Protein AF-A0AAD5LRM7-F1 (afdb_monomer)

Secondary structure (DSSP, 8-state):
-PPPPHHHHHHHHHHHHHHHHHHHHHT-S-TTSTT----TTSTTSTTPPPPPHHHHHHHHHHHHHH--PPPSS-GGGGS--------TT-S-HHHHTT--HHHHHHHHHHHHHHHHH------------------------------HHHHHHHHHHHHH--------------

InterPro domains:
  IPR032353 Ubiquitin-protein ligase E3A, N-terminal zi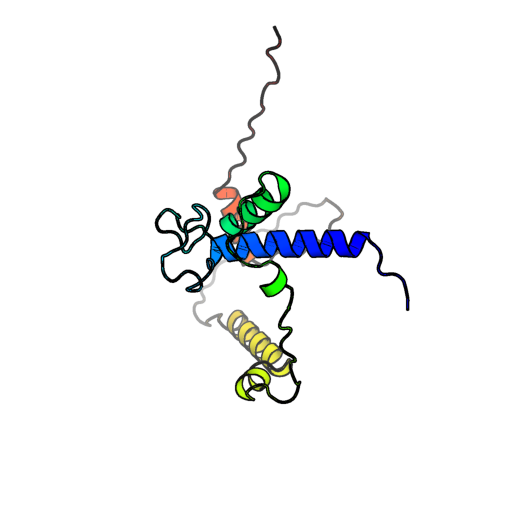nc-binding domain [PF16558] (17-72)
  IPR042556 Ubiquitin-protein ligase E3A, N-terminal zinc-binding domain superfamily [G3DSA:6.10.130.10] (12-75)

Structure (mmCIF, N/CA/C/O backbone):
data_AF-A0AAD5LRM7-F1
#
_entry.id   AF-A0AAD5LRM7-F1
#
loop_
_atom_site.group_PDB
_atom_site.id
_atom_site.type_symbol
_atom_site.label_atom_id
_atom_site.label_alt_id
_atom_site.label_comp_id
_atom_site.label_asym_id
_atom_site.label_entity_id
_atom_site.label_seq_id
_atom_site.pdbx_PDB_ins_code
_atom_site.Cartn_x
_atom_site.Cartn_y
_atom_site.Cartn_z
_atom_site.occupancy
_atom_site.B_iso_or_equiv
_atom_site.auth_seq_id
_atom_site.auth_comp_id
_atom_site.auth_asym_id
_atom_site.auth_atom_id
_atom_site.pdbx_PDB_model_num
ATOM 1 N N . MET A 1 1 ? 6.071 -37.102 8.769 1.00 49.22 1 MET A N 1
ATOM 2 C CA . MET A 1 1 ? 5.855 -35.877 7.971 1.00 49.22 1 MET A CA 1
ATOM 3 C C . MET A 1 1 ? 4.365 -35.584 7.998 1.00 49.22 1 MET A C 1
ATOM 5 O O . MET A 1 1 ? 3.611 -36.348 7.414 1.00 49.22 1 MET A O 1
ATOM 9 N N . ALA A 1 2 ? 3.931 -34.598 8.784 1.00 51.47 2 ALA A N 1
ATOM 10 C CA . ALA A 1 2 ? 2.521 -34.213 8.831 1.00 51.47 2 ALA A CA 1
ATOM 11 C C . ALA A 1 2 ? 2.164 -33.433 7.550 1.00 51.47 2 ALA A C 1
ATOM 13 O O . ALA A 1 2 ? 2.995 -32.641 7.098 1.00 51.47 2 ALA A O 1
ATOM 14 N N . PRO A 1 3 ? 0.985 -33.652 6.945 1.00 55.00 3 PRO A N 1
ATOM 15 C CA . PRO A 1 3 ? 0.548 -32.859 5.802 1.00 55.00 3 PRO A CA 1
ATOM 16 C C . PRO A 1 3 ? 0.342 -31.407 6.253 1.00 55.00 3 PRO A C 1
ATOM 18 O O . PRO A 1 3 ? -0.385 -31.161 7.217 1.00 55.00 3 PRO A O 1
ATOM 21 N N . ARG A 1 4 ? 1.004 -30.454 5.581 1.00 57.19 4 ARG A N 1
ATOM 22 C CA . ARG A 1 4 ? 0.711 -29.022 5.741 1.00 57.19 4 ARG A CA 1
ATOM 23 C C . ARG A 1 4 ? -0.760 -28.795 5.403 1.00 57.19 4 ARG A C 1
ATOM 25 O O . ARG A 1 4 ? -1.258 -29.356 4.426 1.00 57.19 4 ARG A O 1
ATOM 32 N N . GLN A 1 5 ? -1.467 -28.062 6.257 1.00 62.94 5 GLN A N 1
ATOM 33 C CA . GLN A 1 5 ? -2.881 -27.797 6.040 1.00 62.94 5 GLN A CA 1
ATOM 34 C C . GLN A 1 5 ? -3.008 -26.798 4.879 1.00 62.94 5 GLN A C 1
ATOM 36 O O . GLN A 1 5 ? -2.376 -25.748 4.928 1.00 62.94 5 GLN A O 1
ATOM 41 N N . PRO A 1 6 ? -3.837 -27.071 3.858 1.00 62.53 6 PRO A N 1
ATOM 42 C CA . PRO A 1 6 ? -3.975 -26.195 2.690 1.00 62.53 6 PRO A CA 1
ATOM 43 C C . PRO A 1 6 ? -4.465 -24.774 3.029 1.00 62.53 6 PRO A C 1
ATOM 45 O O . PRO A 1 6 ? -4.236 -23.849 2.261 1.00 62.53 6 PRO A O 1
ATOM 48 N N . GLN A 1 7 ? -5.089 -24.571 4.196 1.00 63.53 7 GLN A N 1
ATOM 49 C CA . GLN A 1 7 ? -5.484 -23.239 4.676 1.00 63.53 7 GLN A CA 1
ATOM 50 C C . GLN A 1 7 ? -4.289 -22.348 5.051 1.00 63.53 7 GLN A C 1
ATOM 52 O O . GLN A 1 7 ? -4.387 -21.125 4.945 1.00 63.53 7 GLN A O 1
ATOM 57 N N . ASP A 1 8 ? -3.165 -22.941 5.459 1.00 75.38 8 ASP A N 1
ATOM 58 C CA . ASP A 1 8 ? -1.963 -22.185 5.809 1.00 75.38 8 ASP A CA 1
ATOM 59 C C . ASP A 1 8 ? -1.291 -21.625 4.548 1.00 75.38 8 ASP A C 1
ATOM 61 O O . ASP A 1 8 ? -0.810 -20.493 4.548 1.00 75.38 8 ASP A O 1
ATOM 65 N N . ASP A 1 9 ? -1.317 -22.384 3.450 1.00 80.62 9 ASP A N 1
ATOM 66 C CA . ASP A 1 9 ? -0.703 -21.984 2.182 1.00 80.62 9 ASP A CA 1
ATOM 67 C C . ASP A 1 9 ? -1.446 -20.797 1.540 1.00 80.62 9 ASP A C 1
ATOM 69 O O . ASP A 1 9 ? -0.809 -19.854 1.061 1.00 80.62 9 ASP A O 1
ATOM 73 N N . ASP A 1 10 ? -2.783 -20.782 1.608 1.00 84.81 10 ASP A N 1
ATOM 74 C CA . ASP A 1 10 ? -3.607 -19.665 1.122 1.00 84.81 10 ASP A CA 1
ATOM 75 C C . ASP A 1 10 ? -3.360 -18.380 1.925 1.00 84.81 10 ASP A C 1
ATOM 77 O O . ASP A 1 10 ? -3.244 -17.289 1.355 1.00 84.81 10 ASP A O 1
ATOM 81 N N . TYR A 1 11 ? -3.239 -18.494 3.252 1.00 87.31 11 TYR A N 1
ATOM 82 C CA . TYR A 1 11 ? -2.921 -17.356 4.112 1.00 87.31 11 TYR A CA 1
ATOM 83 C C . TYR A 1 11 ? -1.511 -16.818 3.841 1.00 87.31 11 TYR A C 1
ATOM 85 O O . TYR A 1 11 ? -1.333 -15.606 3.713 1.00 87.31 11 TYR A O 1
ATOM 93 N N . VAL A 1 12 ? -0.514 -17.699 3.706 1.00 87.81 12 VAL A N 1
ATOM 94 C CA . VAL A 1 12 ? 0.872 -17.319 3.384 1.00 87.81 12 VAL A CA 1
ATOM 95 C C . VAL A 1 12 ? 0.942 -16.629 2.024 1.00 87.81 12 VAL A C 1
ATOM 97 O O . VAL A 1 12 ? 1.599 -15.595 1.891 1.00 87.81 12 VAL A O 1
ATOM 100 N N . TYR A 1 13 ? 0.220 -17.144 1.028 1.00 88.50 13 TYR A N 1
ATOM 101 C CA . TYR A 1 13 ? 0.120 -16.507 -0.279 1.00 88.50 13 TYR A CA 1
ATOM 102 C C . TYR A 1 13 ? -0.533 -15.122 -0.189 1.00 88.50 13 TYR A C 1
ATOM 104 O O . TYR A 1 13 ? 0.020 -14.148 -0.704 1.00 88.50 13 TYR A O 1
ATOM 112 N N . ALA A 1 14 ? -1.672 -15.005 0.500 1.00 90.06 14 ALA A N 1
ATOM 113 C CA . ALA A 1 14 ? -2.376 -13.736 0.670 1.00 90.06 14 ALA A CA 1
ATOM 114 C C . ALA A 1 14 ? -1.518 -12.699 1.415 1.00 90.06 14 ALA A C 1
ATOM 116 O O . ALA A 1 14 ? -1.431 -11.544 0.992 1.00 90.06 14 ALA A O 1
ATOM 117 N N . ALA A 1 15 ? -0.833 -13.113 2.481 1.00 90.44 15 ALA A N 1
ATOM 118 C CA . ALA A 1 15 ? 0.093 -12.269 3.225 1.00 90.44 15 ALA A CA 1
ATOM 119 C C . ALA A 1 15 ? 1.269 -11.816 2.347 1.00 90.44 15 ALA A C 1
ATOM 121 O O . ALA A 1 15 ? 1.582 -10.623 2.306 1.00 90.44 15 ALA A O 1
ATOM 122 N N . GLY A 1 16 ? 1.869 -12.736 1.584 1.00 91.00 16 GLY A N 1
ATOM 123 C CA . GLY A 1 16 ? 2.934 -12.430 0.630 1.00 91.00 16 GLY A CA 1
ATOM 124 C C . GLY A 1 16 ? 2.484 -11.447 -0.452 1.00 91.00 16 GLY A C 1
ATOM 125 O O . GLY A 1 16 ? 3.216 -10.518 -0.793 1.00 91.00 16 GLY A O 1
ATOM 126 N N . LEU A 1 17 ? 1.250 -11.585 -0.940 1.00 91.88 17 LEU A N 1
ATOM 127 C CA . LEU A 1 17 ? 0.665 -10.700 -1.942 1.00 91.88 17 LEU A CA 1
ATOM 128 C C . LEU A 1 17 ? 0.439 -9.278 -1.404 1.00 91.88 17 LEU A C 1
ATOM 130 O O . LEU A 1 17 ? 0.833 -8.304 -2.048 1.00 91.88 17 LEU A O 1
ATOM 134 N N . VAL A 1 18 ? -0.144 -9.142 -0.208 1.00 93.75 18 VAL A N 1
ATOM 135 C CA . VAL A 1 18 ? -0.332 -7.836 0.454 1.00 93.75 18 VAL A CA 1
ATOM 136 C C . VAL A 1 18 ? 1.017 -7.176 0.728 1.00 93.75 18 VAL A C 1
ATOM 138 O O . VAL A 1 18 ? 1.193 -5.987 0.454 1.00 93.75 18 VAL A O 1
ATOM 141 N N . HIS A 1 19 ? 1.988 -7.944 1.222 1.00 92.56 19 HIS A N 1
ATOM 142 C CA . HIS A 1 19 ? 3.335 -7.448 1.477 1.00 92.56 19 HIS A CA 1
ATOM 143 C C . HIS A 1 19 ? 4.014 -6.970 0.185 1.00 92.56 19 HIS A C 1
ATOM 145 O O . HIS A 1 19 ? 4.647 -5.913 0.167 1.00 92.56 19 HIS A O 1
ATOM 151 N N . ALA A 1 20 ? 3.816 -7.685 -0.924 1.00 92.12 20 ALA A N 1
ATOM 152 C CA . ALA A 1 20 ? 4.327 -7.284 -2.226 1.00 92.12 20 ALA A CA 1
ATOM 153 C C . ALA A 1 20 ? 3.751 -5.945 -2.685 1.00 92.12 20 ALA A C 1
ATOM 155 O O . ALA A 1 20 ? 4.497 -5.014 -2.999 1.00 92.12 20 ALA A O 1
ATOM 156 N N . TYR A 1 21 ? 2.428 -5.801 -2.666 1.00 94.19 21 TYR A N 1
ATOM 157 C CA . TYR A 1 21 ? 1.818 -4.527 -3.025 1.00 94.19 21 TYR A CA 1
ATOM 158 C C . TYR A 1 21 ? 2.283 -3.399 -2.107 1.00 94.19 21 TYR A C 1
ATOM 160 O O . TYR A 1 21 ? 2.605 -2.314 -2.590 1.00 94.19 21 TYR A O 1
ATOM 168 N N . PHE A 1 22 ? 2.401 -3.659 -0.804 1.00 94.62 22 PHE A N 1
ATOM 169 C CA . PHE A 1 22 ? 2.898 -2.668 0.139 1.00 94.62 22 PHE A CA 1
ATOM 170 C C . PHE A 1 22 ? 4.323 -2.227 -0.204 1.00 94.62 22 PHE A C 1
ATOM 172 O O . PHE A 1 22 ? 4.582 -1.027 -0.302 1.00 94.62 22 PHE A O 1
ATOM 179 N N . ARG A 1 23 ? 5.244 -3.163 -0.463 1.00 93.12 23 ARG A N 1
ATOM 180 C CA . ARG A 1 23 ? 6.627 -2.853 -0.859 1.00 93.12 23 ARG A CA 1
ATOM 181 C C . ARG A 1 23 ? 6.681 -2.090 -2.183 1.00 93.12 23 ARG A C 1
ATOM 183 O O . ARG A 1 23 ? 7.409 -1.107 -2.295 1.00 93.12 23 ARG A O 1
ATOM 190 N N . MET A 1 24 ? 5.876 -2.487 -3.165 1.00 92.56 24 MET A N 1
ATOM 191 C CA . MET A 1 24 ? 5.777 -1.819 -4.467 1.00 92.56 24 MET A CA 1
ATOM 192 C C . MET A 1 24 ? 5.321 -0.354 -4.347 1.00 92.56 24 MET A C 1
ATOM 194 O O . MET A 1 24 ? 5.835 0.511 -5.058 1.00 92.56 24 MET A O 1
ATOM 198 N N . LEU A 1 25 ? 4.386 -0.069 -3.438 1.00 94.06 25 LEU A N 1
ATOM 199 C CA . LEU A 1 25 ? 3.839 1.270 -3.195 1.00 94.06 25 LEU A CA 1
ATOM 200 C C . LEU A 1 25 ? 4.741 2.135 -2.303 1.00 94.06 25 LEU A C 1
ATOM 202 O O . LEU A 1 25 ? 4.812 3.350 -2.477 1.00 94.06 25 LEU A O 1
ATOM 206 N N . SER A 1 26 ? 5.422 1.518 -1.336 1.00 93.75 26 SER A N 1
ATOM 207 C CA . SER A 1 26 ? 6.197 2.223 -0.308 1.00 93.75 26 SER A CA 1
ATOM 208 C C . SER A 1 26 ? 7.673 2.381 -0.647 1.00 93.75 26 SER A C 1
ATOM 210 O O . SER A 1 26 ? 8.246 3.413 -0.320 1.00 93.75 26 SER A O 1
ATOM 212 N N . ILE A 1 27 ? 8.294 1.409 -1.308 1.00 91.75 27 ILE A N 1
ATOM 213 C CA . ILE A 1 27 ? 9.726 1.415 -1.644 1.00 91.75 27 ILE A CA 1
ATOM 214 C C . ILE A 1 27 ? 9.903 1.448 -3.164 1.00 91.75 27 ILE A C 1
ATOM 216 O O . ILE A 1 27 ? 10.740 2.186 -3.679 1.00 91.75 27 ILE A O 1
ATOM 220 N N . GLY A 1 28 ? 9.059 0.711 -3.888 1.00 90.56 28 GLY A N 1
ATOM 221 C CA . GLY A 1 28 ? 9.186 0.493 -5.325 1.00 90.56 28 GLY A CA 1
ATOM 222 C C . GLY A 1 28 ? 9.910 -0.814 -5.645 1.00 90.56 28 GLY A C 1
ATOM 223 O O . GLY A 1 28 ? 10.241 -1.596 -4.754 1.00 90.56 28 GLY A O 1
ATOM 224 N N . CYS A 1 29 ? 10.129 -1.076 -6.933 1.00 88.56 29 CYS A N 1
ATOM 225 C CA . CYS A 1 29 ? 10.764 -2.312 -7.403 1.00 88.56 29 CYS A CA 1
ATOM 226 C C . CYS A 1 29 ? 12.294 -2.252 -7.489 1.00 88.56 29 CYS A C 1
ATOM 228 O O . CYS A 1 29 ? 12.917 -3.265 -7.797 1.00 88.56 29 CYS A O 1
ATOM 230 N N . GLY A 1 30 ? 12.900 -1.096 -7.202 1.00 75.88 30 GLY A N 1
ATOM 231 C CA . GLY A 1 30 ? 14.350 -0.904 -7.288 1.00 75.88 30 GLY A CA 1
ATOM 232 C C . GLY A 1 30 ? 14.889 -0.873 -8.726 1.00 75.88 30 GLY A C 1
ATOM 233 O O . GLY A 1 30 ? 14.140 -0.984 -9.698 1.00 75.88 30 GLY A O 1
ATOM 234 N N . GLU A 1 31 ? 16.210 -0.711 -8.850 1.00 60.56 31 GLU A N 1
ATOM 235 C CA . GLU A 1 31 ? 16.964 -0.545 -10.111 1.00 60.56 31 GLU A CA 1
ATOM 236 C C . GLU A 1 31 ? 16.943 -1.763 -11.051 1.00 60.56 31 GLU A C 1
ATOM 238 O O . GLU A 1 31 ? 17.471 -1.687 -12.158 1.00 60.56 31 GLU A O 1
ATOM 243 N N . ALA A 1 32 ? 16.286 -2.869 -10.677 1.00 57.97 32 ALA A N 1
ATOM 244 C CA . ALA A 1 32 ? 16.179 -4.076 -11.507 1.00 57.97 32 ALA A CA 1
ATOM 245 C C . ALA A 1 32 ? 15.598 -3.807 -12.913 1.00 57.97 32 ALA A C 1
ATOM 247 O O . ALA A 1 32 ? 15.760 -4.611 -13.830 1.00 57.97 32 ALA A O 1
ATOM 248 N N . THR A 1 33 ? 14.962 -2.651 -13.115 1.00 60.22 33 THR A N 1
ATOM 249 C CA . THR A 1 33 ? 14.620 -2.121 -14.433 1.00 60.22 33 THR A CA 1
ATOM 250 C C . THR A 1 33 ? 15.527 -0.939 -14.787 1.00 60.22 33 THR A C 1
ATOM 252 O O . THR A 1 33 ? 15.157 0.211 -14.546 1.00 60.22 33 THR A O 1
ATOM 255 N N . ASN A 1 34 ? 16.662 -1.203 -15.446 1.00 60.28 34 ASN A N 1
ATOM 256 C CA . ASN A 1 34 ? 17.606 -0.210 -16.009 1.00 60.28 34 ASN A CA 1
ATOM 257 C C . ASN A 1 34 ? 16.984 0.801 -17.015 1.00 60.28 34 ASN A C 1
ATOM 259 O O . ASN A 1 34 ? 17.692 1.597 -17.623 1.00 60.28 34 ASN A O 1
ATOM 263 N N . GLY A 1 35 ? 15.660 0.781 -17.210 1.00 69.50 35 GLY A N 1
ATOM 264 C CA . GLY A 1 35 ? 14.891 1.691 -18.066 1.00 69.50 35 GLY A CA 1
ATOM 265 C C . GLY A 1 35 ? 13.666 2.314 -17.383 1.00 69.50 35 GLY A C 1
ATOM 266 O O . GLY A 1 35 ? 12.771 2.800 -18.073 1.00 69.50 35 GLY A O 1
ATOM 267 N N . GLY A 1 36 ? 13.604 2.281 -16.047 1.00 80.19 36 GLY A N 1
ATOM 268 C CA . GLY A 1 36 ? 12.477 2.785 -15.260 1.00 80.19 36 GLY A CA 1
ATOM 269 C C . GLY A 1 36 ? 11.294 1.814 -15.177 1.00 80.19 36 GLY A C 1
ATOM 270 O O . GLY A 1 36 ? 11.103 0.933 -16.019 1.00 80.19 36 GLY A O 1
ATOM 271 N N . CYS A 1 37 ? 10.475 1.973 -14.136 1.00 88.06 37 CYS A N 1
ATOM 272 C CA . CYS A 1 37 ? 9.313 1.118 -13.926 1.00 88.06 37 CYS A CA 1
ATOM 273 C C . CYS A 1 37 ? 8.115 1.598 -14.763 1.00 88.06 37 CYS A C 1
ATOM 275 O O . CYS A 1 37 ? 7.680 2.743 -14.642 1.00 88.06 37 CYS A O 1
ATOM 277 N N . ARG A 1 38 ? 7.536 0.714 -15.590 1.00 88.44 38 ARG A N 1
ATOM 278 C CA . ARG A 1 38 ? 6.316 1.005 -16.376 1.00 88.44 38 ARG A CA 1
ATOM 279 C C . ARG A 1 38 ? 5.018 0.886 -15.578 1.00 88.44 38 ARG A C 1
ATOM 281 O O . ARG A 1 38 ? 3.969 1.298 -16.069 1.00 88.44 38 ARG A O 1
ATOM 288 N N . ASN A 1 39 ? 5.068 0.311 -14.379 1.00 89.75 39 ASN A N 1
ATOM 289 C CA . ASN A 1 39 ? 3.882 0.126 -13.556 1.00 89.75 39 ASN A CA 1
ATOM 290 C C . ASN A 1 39 ? 3.422 1.482 -12.989 1.00 89.75 39 ASN A C 1
ATOM 292 O O . ASN A 1 39 ? 4.185 2.100 -12.246 1.00 89.75 39 ASN A O 1
ATOM 296 N N . PRO A 1 40 ? 2.202 1.963 -13.294 1.00 90.69 40 PRO A N 1
ATOM 297 C CA . PRO A 1 40 ? 1.723 3.251 -12.787 1.00 90.69 40 PRO A CA 1
ATOM 298 C C . PRO A 1 40 ? 1.530 3.268 -11.265 1.00 90.69 40 PRO A C 1
ATOM 300 O O . PRO A 1 40 ? 1.481 4.343 -10.682 1.00 90.69 40 PRO A O 1
ATOM 303 N N . HIS A 1 41 ? 1.447 2.099 -10.625 1.00 92.12 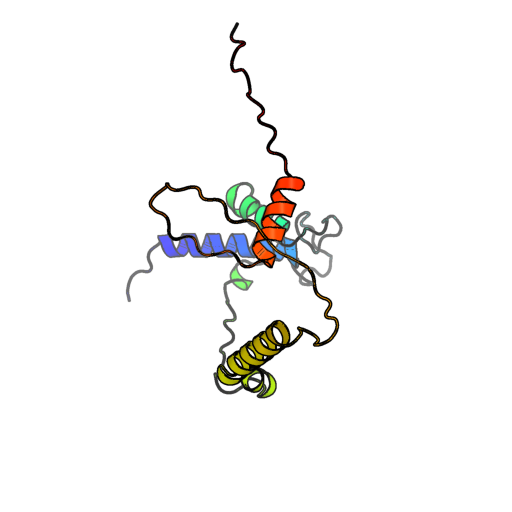41 HIS A N 1
ATOM 304 C CA . HIS A 1 41 ? 1.241 1.947 -9.184 1.00 92.12 41 HIS A CA 1
ATOM 305 C C . HIS A 1 41 ? 2.533 1.648 -8.412 1.00 92.12 41 HIS A C 1
ATOM 307 O O . HIS A 1 41 ? 2.483 1.364 -7.221 1.00 92.12 41 HIS A O 1
ATOM 313 N N . CYS A 1 42 ? 3.692 1.669 -9.071 1.00 92.44 42 CYS A N 1
ATOM 314 C CA . CYS A 1 42 ? 4.974 1.447 -8.415 1.00 92.44 42 CYS A CA 1
ATOM 315 C C . CYS A 1 42 ? 5.624 2.771 -8.035 1.00 92.44 42 CYS A C 1
ATOM 317 O O . CYS A 1 42 ? 5.725 3.663 -8.874 1.00 92.44 42 CYS A O 1
ATOM 319 N N . ARG A 1 43 ? 6.183 2.859 -6.825 1.00 92.19 43 ARG A N 1
ATOM 320 C CA . ARG A 1 43 ? 6.921 4.047 -6.373 1.00 92.19 43 ARG A CA 1
ATOM 321 C C . ARG A 1 43 ? 8.098 4.431 -7.269 1.00 92.19 43 ARG A C 1
ATOM 323 O O . ARG A 1 43 ? 8.436 5.604 -7.360 1.00 92.19 43 ARG A O 1
ATOM 330 N N . SER A 1 44 ? 8.697 3.461 -7.958 1.00 90.44 44 SER A N 1
ATOM 331 C CA . SER A 1 44 ? 9.790 3.691 -8.912 1.00 90.44 44 SER A CA 1
ATOM 332 C C . SER A 1 44 ? 9.320 4.227 -10.277 1.00 90.44 44 SER A C 1
ATOM 334 O O . SER A 1 44 ? 10.136 4.396 -11.180 1.00 90.44 44 SER A O 1
ATOM 336 N N . SER A 1 45 ? 8.018 4.449 -10.474 1.00 89.94 45 SER A N 1
ATOM 337 C CA . SER A 1 45 ? 7.459 5.015 -11.703 1.00 89.94 45 SER A CA 1
ATOM 338 C C . SER A 1 45 ? 7.369 6.533 -11.627 1.00 89.94 45 SER A C 1
ATOM 340 O O . SER A 1 45 ? 6.893 7.08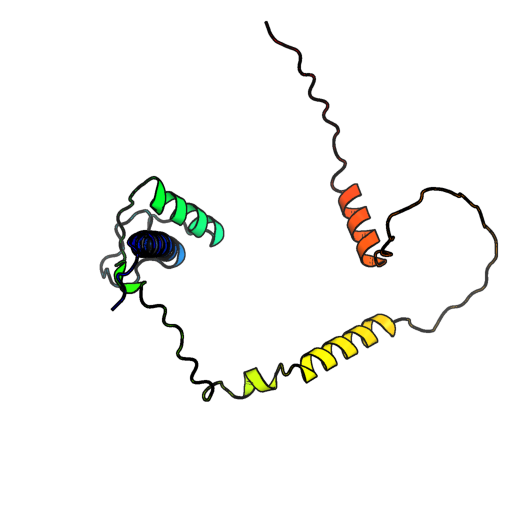8 -10.642 1.00 89.94 45 SER A O 1
ATOM 342 N N . ALA A 1 46 ? 7.728 7.216 -12.716 1.00 86.62 46 ALA A N 1
ATOM 343 C CA . ALA A 1 46 ? 7.629 8.675 -12.813 1.00 86.62 46 ALA A CA 1
ATOM 344 C C . ALA A 1 46 ? 6.185 9.204 -12.712 1.00 86.62 46 ALA A C 1
ATOM 346 O O . ALA A 1 46 ? 5.974 10.387 -12.468 1.00 86.62 46 ALA A O 1
ATOM 347 N N . ARG A 1 47 ? 5.185 8.340 -12.930 1.00 87.25 47 ARG A N 1
ATOM 348 C CA . ARG A 1 47 ? 3.760 8.697 -12.843 1.00 87.25 47 ARG A CA 1
ATOM 349 C C . ARG A 1 47 ? 3.178 8.498 -11.445 1.00 87.25 47 ARG A C 1
ATOM 351 O O . ARG A 1 47 ? 2.017 8.834 -11.233 1.00 87.25 47 ARG A O 1
ATOM 358 N N . PHE A 1 48 ? 3.941 7.916 -10.524 1.00 90.56 48 PHE A N 1
ATOM 359 C CA . PHE A 1 48 ? 3.439 7.572 -9.206 1.00 90.56 48 PHE A CA 1
ATOM 360 C C . PHE A 1 48 ? 3.516 8.761 -8.255 1.00 90.56 48 PHE A C 1
ATOM 362 O O . PHE A 1 48 ? 4.562 9.391 -8.096 1.00 90.56 48 PHE A O 1
ATOM 369 N N . GLN A 1 49 ? 2.406 9.032 -7.577 1.00 92.00 49 GLN A N 1
ATOM 370 C CA . GLN A 1 49 ? 2.377 9.975 -6.473 1.00 92.00 49 GLN A CA 1
ATOM 371 C C . GLN A 1 49 ? 2.744 9.246 -5.182 1.00 92.00 49 GLN A C 1
ATOM 373 O O . GLN A 1 49 ? 2.106 8.259 -4.826 1.00 92.00 49 GLN A O 1
ATOM 378 N N . ALA A 1 50 ? 3.765 9.739 -4.476 1.00 90.81 50 ALA A N 1
ATOM 379 C CA . ALA A 1 50 ? 4.190 9.152 -3.212 1.00 90.81 50 ALA A CA 1
ATOM 380 C C . ALA A 1 50 ? 3.028 9.122 -2.203 1.00 90.81 50 ALA A C 1
ATOM 382 O O . ALA A 1 50 ? 2.441 10.157 -1.889 1.00 90.81 50 ALA A O 1
ATOM 383 N N . LEU A 1 51 ? 2.721 7.925 -1.703 1.00 94.25 51 LEU A N 1
ATOM 384 C CA . LEU A 1 51 ? 1.692 7.691 -0.694 1.00 94.25 51 LEU A CA 1
ATOM 385 C C . LEU A 1 51 ? 2.290 7.739 0.713 1.00 94.25 51 LEU A C 1
ATOM 387 O O . LEU A 1 51 ? 3.470 7.430 0.914 1.00 94.25 51 LEU A O 1
ATOM 391 N N . SER A 1 52 ? 1.458 8.079 1.700 1.00 95.94 52 SER A N 1
ATOM 392 C CA . SER A 1 52 ? 1.823 7.873 3.100 1.00 95.94 52 SER A CA 1
ATOM 393 C C . SER A 1 52 ? 1.944 6.369 3.399 1.00 95.94 52 SER A C 1
ATOM 395 O O . SER A 1 52 ? 1.338 5.550 2.700 1.00 95.94 52 SER A O 1
ATOM 397 N N . PRO A 1 53 ? 2.693 5.964 4.442 1.00 95.06 53 PRO A N 1
ATOM 398 C CA . PRO A 1 53 ? 2.774 4.556 4.830 1.00 95.06 53 PRO A CA 1
ATOM 399 C C . PRO A 1 53 ? 1.397 3.939 5.112 1.00 95.06 53 PRO A C 1
ATOM 401 O O . PRO A 1 53 ? 1.142 2.798 4.737 1.00 95.06 53 PRO A O 1
ATOM 404 N N . THR A 1 54 ? 0.491 4.708 5.719 1.00 96.56 54 THR A N 1
ATOM 405 C CA . THR A 1 54 ? -0.877 4.266 6.011 1.00 96.56 54 THR A CA 1
ATOM 406 C C . THR A 1 54 ? -1.684 4.058 4.732 1.00 96.56 54 THR A C 1
ATOM 408 O O . THR A 1 54 ? -2.321 3.018 4.577 1.00 96.56 54 THR A O 1
ATOM 411 N N . ASP A 1 55 ? -1.613 4.994 3.781 1.00 97.12 55 ASP A N 1
ATOM 412 C CA . ASP A 1 55 ? -2.338 4.874 2.510 1.00 97.12 55 ASP A CA 1
ATOM 413 C C . ASP A 1 55 ? -1.801 3.715 1.671 1.00 97.12 55 ASP A C 1
ATOM 415 O O . ASP A 1 55 ? -2.575 2.948 1.105 1.00 97.12 55 ASP A O 1
ATOM 419 N N . ALA A 1 56 ? -0.478 3.522 1.647 1.00 96.19 56 ALA A N 1
ATOM 420 C CA . ALA A 1 56 ? 0.142 2.386 0.975 1.00 96.19 56 ALA A CA 1
ATOM 421 C C . ALA A 1 56 ? -0.326 1.041 1.561 1.00 96.19 56 ALA A C 1
ATOM 423 O O . ALA A 1 56 ? -0.526 0.090 0.807 1.00 96.19 56 ALA A O 1
ATOM 424 N N . ALA A 1 57 ? -0.532 0.960 2.882 1.00 96.44 57 ALA A N 1
ATOM 425 C CA . ALA A 1 57 ? -1.055 -0.237 3.546 1.00 96.44 57 ALA A CA 1
ATOM 426 C C . ALA A 1 57 ? -2.532 -0.500 3.210 1.00 96.44 57 ALA A C 1
ATOM 428 O O . ALA A 1 57 ? -2.923 -1.637 2.958 1.00 96.44 57 ALA A O 1
ATOM 429 N N . LEU A 1 58 ? -3.362 0.542 3.156 1.00 96.25 58 LEU A N 1
ATOM 430 C CA . LEU A 1 58 ? -4.762 0.399 2.743 1.00 96.25 58 LEU A CA 1
ATOM 431 C C . LEU A 1 58 ? -4.867 -0.022 1.270 1.00 96.25 58 LEU A C 1
ATOM 433 O O . LEU A 1 58 ? -5.611 -0.9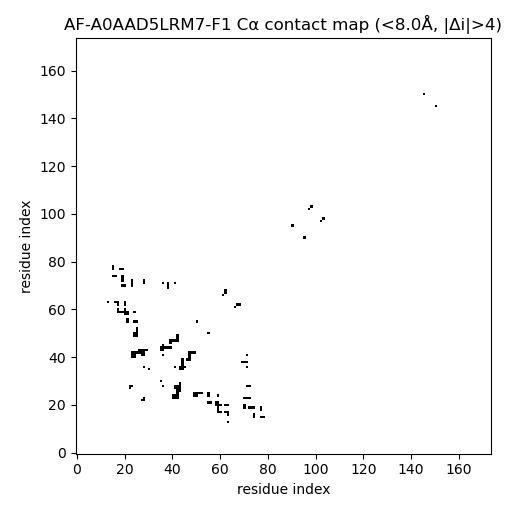40 0.919 1.00 96.25 58 LEU A O 1
ATOM 437 N N . GLN A 1 59 ? -4.080 0.620 0.408 1.00 95.19 59 GLN A N 1
ATOM 438 C CA . GLN A 1 59 ? -4.061 0.360 -1.026 1.00 95.19 59 GLN A CA 1
ATOM 439 C C . GLN A 1 59 ? -3.517 -1.041 -1.349 1.00 95.19 59 GLN A C 1
ATOM 441 O O . GLN A 1 59 ? -3.997 -1.680 -2.286 1.00 95.19 59 GLN A O 1
ATOM 446 N N . SER A 1 60 ? -2.561 -1.558 -0.567 1.00 95.06 60 SER A N 1
ATOM 447 C CA . SER A 1 60 ? -2.029 -2.910 -0.765 1.00 95.06 60 SER A CA 1
ATOM 448 C C . SER A 1 60 ? -3.067 -3.996 -0.488 1.00 95.06 60 SER A C 1
ATOM 450 O O . SER A 1 60 ? -3.188 -4.941 -1.270 1.00 95.06 60 SER A O 1
ATOM 452 N N . ILE A 1 61 ? -3.878 -3.830 0.562 1.00 94.44 61 ILE A N 1
ATOM 453 C CA . ILE A 1 61 ? -5.013 -4.715 0.853 1.00 94.44 61 ILE A CA 1
ATOM 454 C C . ILE A 1 61 ? -6.060 -4.622 -0.265 1.00 94.44 61 ILE A C 1
ATOM 456 O O . ILE A 1 61 ? -6.596 -5.638 -0.713 1.00 94.44 61 ILE A O 1
ATOM 460 N N . TYR A 1 62 ? -6.338 -3.413 -0.759 1.00 95.19 62 TYR A N 1
ATOM 461 C CA . TYR A 1 62 ? -7.279 -3.215 -1.859 1.00 95.19 62 TYR A CA 1
ATOM 462 C C . TYR A 1 62 ? -6.836 -3.942 -3.142 1.00 95.19 62 TYR A C 1
ATOM 464 O O . TYR A 1 62 ? -7.628 -4.673 -3.739 1.00 95.19 62 TYR A O 1
ATOM 472 N N . PHE A 1 63 ? -5.566 -3.822 -3.541 1.00 93.69 63 PHE A N 1
ATOM 473 C CA . PHE A 1 63 ? -5.039 -4.535 -4.711 1.00 93.69 63 PHE A CA 1
ATOM 474 C C . PHE A 1 63 ? -5.020 -6.055 -4.522 1.00 93.69 63 PHE A C 1
ATOM 476 O O . PHE A 1 63 ? -5.352 -6.793 -5.446 1.00 93.69 63 PHE A O 1
ATOM 483 N N . ALA A 1 64 ? -4.734 -6.544 -3.316 1.00 92.06 64 ALA A N 1
ATOM 484 C CA . ALA A 1 64 ? -4.796 -7.975 -3.030 1.00 92.06 64 ALA A CA 1
ATOM 485 C C . ALA A 1 64 ? -6.218 -8.561 -3.130 1.00 92.06 64 ALA A C 1
ATOM 487 O O . ALA A 1 64 ? -6.365 -9.754 -3.374 1.00 92.06 64 ALA A O 1
ATOM 488 N N . THR A 1 65 ? -7.264 -7.743 -2.959 1.00 90.31 65 THR A N 1
ATOM 489 C CA . THR A 1 65 ? -8.650 -8.229 -2.828 1.00 90.31 65 THR A CA 1
ATOM 490 C C . THR A 1 65 ? -9.567 -7.895 -4.003 1.00 90.31 65 THR A C 1
ATOM 492 O O . THR A 1 65 ? -10.515 -8.640 -4.256 1.00 90.31 65 THR A O 1
ATOM 495 N N . LYS A 1 66 ? -9.355 -6.770 -4.699 1.00 84.19 66 LYS A N 1
ATOM 496 C CA . LYS A 1 66 ? -10.328 -6.224 -5.666 1.00 84.19 66 LYS A CA 1
ATOM 497 C C . LYS A 1 66 ? -9.785 -5.994 -7.069 1.00 84.19 66 LYS A C 1
ATOM 499 O O . LYS A 1 66 ? -10.579 -5.940 -8.004 1.00 84.19 66 LYS A O 1
ATOM 504 N N . ALA A 1 67 ? -8.474 -5.857 -7.232 1.00 70.62 67 ALA A N 1
ATOM 505 C CA . ALA A 1 67 ? -7.877 -5.546 -8.522 1.00 70.62 67 ALA A CA 1
ATOM 506 C C . ALA A 1 67 ? -6.485 -6.175 -8.606 1.00 70.62 67 ALA A C 1
ATOM 508 O O . ALA A 1 67 ? -5.564 -5.619 -8.010 1.00 70.62 67 ALA A O 1
ATOM 509 N N . PRO A 1 68 ? -6.300 -7.297 -9.331 1.00 71.25 68 PRO A N 1
ATOM 510 C CA . PRO A 1 68 ? -4.972 -7.852 -9.549 1.00 71.25 68 PRO A CA 1
ATOM 511 C C . PRO A 1 68 ? -4.178 -6.879 -10.423 1.00 71.25 68 PRO A C 1
ATOM 513 O O . PRO A 1 68 ? -4.242 -6.892 -11.652 1.00 71.25 68 PRO A O 1
ATOM 516 N N . VAL A 1 69 ? -3.469 -5.974 -9.759 1.00 82.06 69 VAL A N 1
ATOM 517 C CA . VAL A 1 69 ? -2.551 -5.035 -10.383 1.00 82.06 69 VAL A CA 1
ATOM 518 C C . VAL A 1 69 ? -1.285 -5.817 -10.727 1.00 82.06 69 VAL A C 1
ATOM 520 O O . VAL A 1 69 ? -0.800 -6.584 -9.895 1.00 82.06 69 VAL A O 1
ATOM 523 N N . PRO A 1 70 ? -0.715 -5.655 -11.932 1.00 84.69 70 PRO A N 1
ATOM 524 C CA . PRO A 1 70 ? 0.528 -6.330 -12.272 1.00 84.69 70 PRO A CA 1
ATOM 525 C C . PRO A 1 70 ? 1.608 -5.966 -11.251 1.00 84.69 70 PRO A C 1
ATOM 527 O O . PRO A 1 70 ? 1.885 -4.789 -11.022 1.00 84.69 70 PRO A O 1
ATOM 530 N N . LEU A 1 71 ? 2.220 -6.974 -10.637 1.00 88.44 71 LEU A N 1
ATOM 531 C CA . LEU A 1 71 ? 3.370 -6.775 -9.767 1.00 88.44 71 LEU A CA 1
ATOM 532 C C . LEU A 1 71 ? 4.615 -6.569 -10.626 1.00 88.44 71 LEU A C 1
ATOM 534 O O . LEU A 1 71 ? 4.865 -7.306 -11.576 1.00 88.44 71 LEU A O 1
ATOM 538 N N . CYS A 1 72 ? 5.422 -5.577 -10.266 1.00 88.94 72 CYS A N 1
ATOM 539 C CA . CYS A 1 72 ? 6.764 -5.392 -10.822 1.00 88.94 72 CYS A CA 1
ATOM 540 C C . CYS A 1 72 ? 7.862 -5.889 -9.869 1.00 88.94 72 CYS A C 1
ATOM 542 O O . CYS A 1 72 ? 9.026 -5.538 -10.033 1.00 88.94 72 CYS A O 1
ATOM 544 N N . ILE A 1 73 ? 7.482 -6.686 -8.868 1.00 84.94 73 ILE A N 1
ATOM 545 C CA . ILE A 1 73 ? 8.373 -7.346 -7.914 1.00 84.94 73 ILE A CA 1
ATOM 546 C C . ILE A 1 73 ? 7.994 -8.822 -7.791 1.00 84.94 73 ILE A C 1
ATOM 548 O O . ILE A 1 73 ? 6.817 -9.181 -7.855 1.00 84.94 73 ILE A O 1
ATOM 552 N N . SER A 1 74 ? 8.995 -9.678 -7.606 1.00 81.50 74 SER A N 1
ATOM 553 C CA 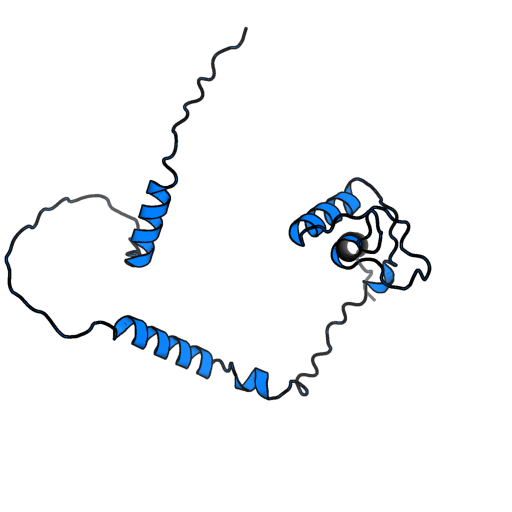. SER A 1 74 ? 8.796 -11.117 -7.446 1.00 81.50 74 SER A CA 1
ATOM 554 C C . SER A 1 74 ? 8.295 -11.446 -6.040 1.00 81.50 74 SER A C 1
ATOM 556 O O . SER A 1 74 ? 8.937 -11.082 -5.057 1.00 81.50 74 SER A O 1
ATOM 558 N N . LEU A 1 75 ? 7.194 -12.202 -5.935 1.00 78.69 75 LEU A N 1
ATOM 559 C CA . LEU A 1 75 ? 6.649 -12.678 -4.651 1.00 78.69 75 LEU A CA 1
ATOM 560 C C . LEU A 1 75 ? 7.645 -13.549 -3.868 1.00 78.69 75 LEU A C 1
ATOM 562 O O . LEU A 1 75 ? 7.633 -13.556 -2.644 1.00 78.69 75 LEU A O 1
ATOM 566 N N . HIS A 1 76 ? 8.527 -14.260 -4.572 1.00 67.75 76 HIS A N 1
ATOM 567 C CA . HIS A 1 76 ? 9.520 -15.142 -3.952 1.00 67.75 76 HIS A CA 1
ATOM 568 C C . HIS A 1 76 ? 10.615 -14.359 -3.216 1.00 67.75 76 HIS A C 1
ATOM 570 O O . HIS A 1 76 ? 11.130 -14.838 -2.217 1.00 67.75 76 HIS A O 1
ATOM 576 N N . SER A 1 77 ? 10.905 -13.123 -3.636 1.00 60.97 77 SER A N 1
ATOM 577 C C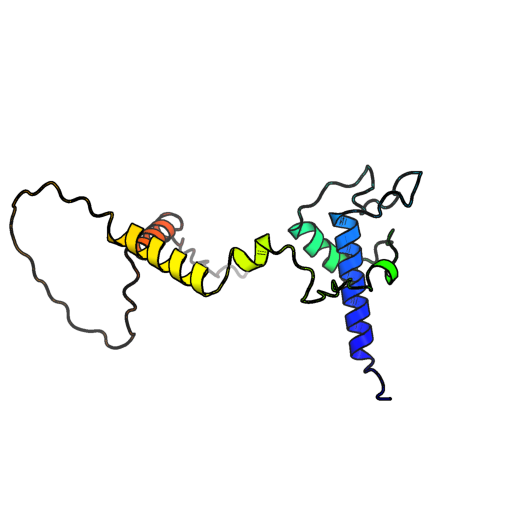A . SER A 1 77 ? 11.884 -12.241 -2.982 1.00 60.97 77 SER A CA 1
ATOM 578 C C . SER A 1 77 ? 11.362 -11.603 -1.684 1.00 60.97 77 SER A C 1
ATOM 580 O O . SER A 1 77 ? 11.994 -10.695 -1.149 1.00 60.97 77 SER A O 1
ATOM 582 N N . LEU A 1 78 ? 10.169 -12.001 -1.231 1.00 60.09 78 LEU A N 1
ATOM 583 C CA . LEU A 1 78 ? 9.476 -11.462 -0.057 1.00 60.09 78 LEU A CA 1
ATOM 584 C C . LEU A 1 78 ? 9.158 -12.530 0.990 1.00 60.09 78 LEU A C 1
ATOM 586 O O . LEU A 1 78 ? 8.725 -12.186 2.084 1.00 60.09 78 LEU A O 1
ATOM 590 N N . LEU A 1 79 ? 9.321 -13.810 0.636 1.00 57.69 79 LEU A N 1
ATOM 591 C CA . LEU A 1 79 ? 9.026 -14.944 1.510 1.00 57.69 79 LEU A CA 1
ATOM 592 C C . LEU A 1 79 ? 10.213 -15.378 2.367 1.00 57.69 79 LEU A C 1
ATOM 594 O O . LEU A 1 79 ? 10.041 -16.276 3.184 1.00 57.69 79 LEU A O 1
ATOM 598 N N . GLU A 1 80 ? 11.379 -14.758 2.208 1.00 50.16 80 GLU A N 1
ATOM 599 C CA . GLU A 1 80 ? 12.407 -14.798 3.239 1.00 50.16 80 GLU A CA 1
ATOM 600 C C . GLU A 1 80 ? 12.097 -13.673 4.226 1.00 50.16 80 GLU A C 1
ATOM 602 O O . GLU A 1 80 ? 12.449 -12.516 3.976 1.00 50.16 80 GLU A O 1
ATOM 607 N N . PRO A 1 81 ? 11.429 -13.954 5.360 1.00 48.94 81 PRO A N 1
ATOM 608 C CA . PRO A 1 81 ? 11.787 -13.210 6.537 1.00 48.94 81 PRO A CA 1
ATOM 609 C C . PRO A 1 81 ? 13.271 -13.519 6.742 1.00 48.94 81 PRO A C 1
ATOM 611 O O . PRO A 1 81 ? 13.624 -14.599 7.212 1.00 48.94 81 PRO A O 1
ATOM 614 N N . GLU A 1 82 ? 14.145 -12.574 6.401 1.00 49.34 82 GLU A N 1
ATOM 615 C CA . GLU A 1 82 ? 15.349 -12.381 7.199 1.00 49.34 82 GLU A CA 1
ATOM 616 C C . GLU A 1 82 ? 14.828 -12.058 8.602 1.00 49.34 82 GLU A C 1
ATOM 618 O O . GLU A 1 82 ? 14.682 -10.906 8.998 1.00 49.34 82 GLU A O 1
ATOM 623 N N . VAL A 1 83 ? 14.417 -13.097 9.333 1.00 51.06 83 VAL A N 1
ATOM 624 C CA . VAL A 1 83 ? 14.580 -13.114 10.770 1.00 51.06 83 VAL A CA 1
ATOM 625 C C . VAL A 1 83 ? 16.083 -12.945 10.872 1.00 51.06 83 VAL A C 1
ATOM 627 O O . VAL A 1 83 ? 16.792 -13.839 10.403 1.00 51.06 83 VAL A O 1
ATOM 630 N N . PRO A 1 84 ? 16.602 -11.798 11.341 1.00 47.91 84 PRO A N 1
ATOM 631 C CA . PRO A 1 84 ? 17.994 -11.778 11.719 1.00 47.91 84 PRO A CA 1
ATOM 632 C C . PRO A 1 84 ? 18.114 -12.965 12.665 1.00 47.91 84 PRO A C 1
ATOM 634 O O . PRO A 1 84 ? 17.373 -13.029 13.653 1.00 47.91 84 PRO A O 1
ATOM 637 N N . GLU A 1 85 ? 18.932 -13.951 12.310 1.00 46.59 85 GLU A N 1
ATOM 638 C CA . GLU A 1 85 ? 19.464 -14.849 13.313 1.00 46.59 85 GLU A CA 1
ATOM 639 C C . GLU A 1 85 ? 20.193 -13.900 14.252 1.00 46.59 85 GLU A C 1
ATOM 641 O O . GLU A 1 85 ? 21.293 -13.426 13.983 1.00 46.59 85 GLU A O 1
ATOM 646 N N . VAL A 1 86 ? 19.475 -13.452 15.281 1.00 51.69 86 VAL A N 1
ATOM 647 C CA . VAL A 1 86 ? 20.076 -12.761 16.396 1.00 51.69 86 VAL A CA 1
ATOM 648 C C . VAL A 1 86 ? 20.814 -13.889 17.087 1.00 51.69 86 VAL A C 1
ATOM 650 O O . VAL A 1 86 ? 20.274 -14.513 17.997 1.00 51.69 86 VAL A O 1
ATOM 653 N N . ASP A 1 87 ? 22.011 -14.207 16.588 1.00 46.19 87 ASP A N 1
ATOM 654 C CA . ASP A 1 87 ? 23.048 -14.780 17.422 1.00 46.19 87 ASP A CA 1
ATOM 655 C C . ASP A 1 87 ? 23.039 -13.903 18.669 1.00 46.19 87 ASP A C 1
ATOM 657 O O . ASP A 1 87 ? 23.296 -12.695 18.617 1.00 46.19 87 ASP A O 1
ATOM 661 N N . GLU A 1 88 ? 22.610 -14.481 19.789 1.00 55.66 88 GLU A N 1
ATOM 662 C CA . GLU A 1 88 ? 22.402 -13.751 21.038 1.00 55.66 88 GLU A CA 1
ATOM 663 C C . GLU A 1 88 ? 23.713 -13.137 21.580 1.00 55.66 88 GLU A C 1
ATOM 665 O O . GLU A 1 88 ? 23.676 -12.412 22.583 1.00 55.66 88 GLU A O 1
ATOM 670 N N . ASP A 1 89 ? 24.827 -13.380 20.878 1.00 59.59 89 ASP A N 1
ATOM 671 C CA . ASP A 1 89 ? 26.212 -13.092 21.217 1.00 59.59 89 ASP A CA 1
ATOM 672 C C . ASP A 1 89 ? 26.863 -11.909 20.462 1.00 59.59 89 ASP A C 1
ATOM 674 O O . ASP A 1 89 ? 27.892 -11.430 20.933 1.00 59.59 89 ASP A O 1
ATOM 678 N N . ASP A 1 90 ? 26.279 -11.358 19.385 1.00 55.03 90 ASP A N 1
ATOM 679 C CA . ASP A 1 90 ? 26.907 -10.259 18.603 1.00 55.03 90 ASP A CA 1
ATOM 680 C C . ASP A 1 90 ? 26.052 -8.974 18.518 1.00 55.03 90 ASP A C 1
ATOM 682 O O . ASP A 1 90 ? 26.000 -8.255 17.517 1.00 55.03 90 ASP A O 1
ATOM 686 N N . GLU A 1 91 ? 25.374 -8.628 19.617 1.00 53.03 91 GLU A N 1
ATOM 687 C CA . GLU A 1 91 ? 24.848 -7.271 19.785 1.00 53.03 91 GLU A CA 1
ATOM 688 C C . GLU A 1 91 ? 26.008 -6.311 20.126 1.00 53.03 91 GLU A C 1
ATOM 690 O O . GLU A 1 91 ? 26.765 -6.593 21.064 1.00 53.03 91 GLU A O 1
ATOM 695 N N . PRO A 1 92 ? 26.154 -5.140 19.470 1.00 51.25 92 PRO A N 1
ATOM 696 C CA . PRO A 1 92 ? 27.082 -4.124 19.949 1.00 51.25 92 PRO A CA 1
ATOM 697 C C . PRO A 1 92 ? 26.736 -3.789 21.405 1.00 51.25 92 PRO A C 1
ATOM 699 O O . PRO A 1 92 ? 25.677 -3.227 21.691 1.00 51.25 92 PRO A O 1
ATOM 702 N N . LEU A 1 93 ? 27.658 -4.110 22.323 1.00 53.00 93 LEU A N 1
ATOM 703 C CA . LEU A 1 93 ? 27.567 -3.975 23.790 1.00 53.00 93 LEU A CA 1
ATOM 704 C C . LEU A 1 93 ? 27.017 -2.622 24.297 1.00 53.00 93 LEU A C 1
ATOM 706 O O . LEU A 1 93 ? 26.663 -2.489 25.468 1.00 53.00 93 LEU A O 1
ATOM 710 N N . ALA A 1 94 ? 26.926 -1.609 23.437 1.00 54.56 94 ALA A N 1
ATOM 711 C CA . ALA A 1 94 ? 26.362 -0.303 23.735 1.00 54.56 94 ALA A CA 1
ATOM 712 C C . ALA A 1 94 ? 24.828 -0.299 23.932 1.00 54.56 94 ALA A C 1
ATOM 714 O O . ALA A 1 94 ? 24.343 0.500 24.736 1.00 54.56 94 ALA A O 1
ATOM 715 N N . CYS A 1 95 ? 24.055 -1.167 23.266 1.00 48.41 95 CYS A N 1
ATOM 716 C CA . CYS A 1 95 ? 22.585 -1.117 23.327 1.00 48.41 95 CYS A CA 1
ATOM 717 C C . CYS A 1 95 ? 21.999 -1.912 24.516 1.00 48.41 95 CYS A C 1
ATOM 719 O O . CYS A 1 95 ? 21.174 -1.372 25.262 1.00 48.41 95 CYS A O 1
ATOM 721 N N . ARG A 1 96 ? 22.502 -3.117 24.813 1.00 49.03 96 ARG A N 1
ATOM 722 C CA . ARG A 1 96 ? 22.130 -3.904 26.013 1.00 49.03 96 ARG A CA 1
ATOM 723 C C . ARG A 1 96 ? 22.546 -3.283 27.347 1.00 49.03 96 ARG A C 1
ATOM 725 O O . ARG A 1 96 ? 21.799 -3.376 28.324 1.00 49.03 96 ARG A O 1
ATOM 732 N N . LEU A 1 97 ? 23.685 -2.588 27.413 1.00 51.69 97 LEU A N 1
ATOM 733 C CA . LEU A 1 97 ? 24.100 -1.883 28.638 1.00 51.69 97 LEU A CA 1
ATOM 734 C C . LEU A 1 97 ? 23.285 -0.604 28.889 1.00 51.69 97 LEU A C 1
ATOM 736 O O . LEU A 1 97 ? 23.232 -0.106 30.019 1.00 51.69 97 LEU A O 1
ATOM 740 N N . ALA A 1 98 ? 22.605 -0.076 27.867 1.00 55.38 98 ALA A N 1
ATOM 741 C CA . ALA A 1 98 ? 21.846 1.157 27.998 1.00 55.38 98 ALA A CA 1
ATOM 742 C C . ALA A 1 98 ? 20.490 0.972 28.698 1.00 55.38 98 ALA A C 1
ATOM 744 O O . ALA A 1 98 ? 20.042 1.895 29.377 1.00 55.38 98 ALA A O 1
ATOM 745 N N . CYS A 1 99 ? 19.864 -0.208 28.605 1.00 56.91 99 CYS A N 1
ATOM 746 C CA . CYS A 1 99 ? 18.484 -0.412 29.058 1.00 56.91 99 CYS A CA 1
ATOM 747 C C . CYS A 1 99 ? 18.268 -1.709 29.850 1.00 56.91 99 CYS A C 1
ATOM 749 O O . CYS A 1 99 ? 17.278 -2.418 29.663 1.00 56.91 99 CYS A O 1
ATOM 751 N N . SER A 1 100 ? 19.162 -2.008 30.796 1.00 63.41 100 SER A N 1
ATOM 752 C CA . SER A 1 100 ? 18.881 -3.061 31.775 1.00 63.41 100 SER A CA 1
ATOM 753 C C . SER A 1 100 ? 17.582 -2.742 32.543 1.00 63.41 100 SER A C 1
ATOM 755 O O . SER A 1 100 ? 17.297 -1.567 32.813 1.00 63.41 100 SER A O 1
ATOM 757 N N . PRO A 1 101 ? 16.789 -3.751 32.955 1.00 64.44 101 PRO A N 1
ATOM 758 C CA . PRO A 1 101 ? 15.599 -3.539 33.788 1.00 64.44 101 PRO A CA 1
ATOM 759 C C . PRO A 1 101 ? 15.885 -2.670 35.026 1.00 64.44 101 PRO A C 1
ATOM 761 O O . PRO A 1 101 ? 15.053 -1.866 35.440 1.00 64.44 101 PRO A O 1
ATOM 764 N N . ARG A 1 102 ? 17.114 -2.757 35.553 1.00 62.84 102 ARG A N 1
ATOM 765 C CA . ARG A 1 102 ? 17.628 -1.927 36.649 1.00 62.84 102 ARG A CA 1
ATOM 766 C C . ARG A 1 102 ? 17.746 -0.444 36.281 1.00 62.84 102 ARG A C 1
ATOM 768 O O . ARG A 1 102 ? 17.344 0.400 37.073 1.00 62.84 102 ARG A O 1
ATOM 775 N N . ARG A 1 103 ? 18.243 -0.114 35.083 1.00 60.97 103 ARG A N 1
ATOM 776 C CA . ARG A 1 103 ? 18.306 1.271 34.582 1.00 60.97 103 ARG A CA 1
ATOM 777 C C . ARG A 1 103 ? 16.926 1.846 34.272 1.00 60.97 103 ARG A C 1
ATOM 779 O O . ARG A 1 103 ? 16.688 3.011 34.568 1.00 60.97 103 ARG A O 1
ATOM 786 N N . ARG A 1 104 ? 16.002 1.035 33.745 1.00 69.75 104 ARG A N 1
ATOM 787 C CA . ARG A 1 104 ? 14.606 1.454 33.510 1.00 69.75 104 ARG A CA 1
ATOM 788 C C . ARG A 1 104 ? 13.895 1.813 34.816 1.00 69.75 104 ARG A C 1
ATOM 790 O O . ARG A 1 104 ? 13.206 2.825 34.866 1.00 69.75 104 ARG A O 1
ATOM 797 N N . LEU A 1 105 ? 14.111 1.029 35.875 1.00 76.38 105 LEU A N 1
ATOM 798 C CA . LEU A 1 105 ? 13.613 1.347 37.217 1.00 76.38 105 LEU A CA 1
ATOM 799 C C . LEU A 1 105 ? 14.284 2.594 37.798 1.00 76.38 105 LEU A C 1
ATOM 801 O O . LEU A 1 105 ? 13.589 3.450 38.328 1.00 76.38 105 LEU A O 1
ATOM 805 N N . HIS A 1 106 ? 15.604 2.736 37.655 1.00 75.81 106 HIS A N 1
ATOM 806 C CA . HIS A 1 106 ? 16.319 3.918 38.143 1.00 75.81 106 HIS A CA 1
ATOM 807 C C . HIS A 1 106 ? 15.824 5.206 37.475 1.00 75.81 106 HIS A C 1
ATOM 809 O O . HIS A 1 106 ? 15.511 6.170 38.161 1.00 75.81 106 HIS A O 1
ATOM 815 N N . SER A 1 107 ? 15.682 5.201 36.147 1.00 77.19 107 SER A N 1
ATOM 816 C CA . SER A 1 107 ? 15.162 6.349 35.399 1.00 77.19 107 SER A CA 1
ATOM 817 C C . SER A 1 107 ? 13.701 6.652 35.751 1.00 77.19 107 SER A C 1
ATOM 819 O O . SER A 1 107 ? 13.339 7.817 35.875 1.00 77.19 107 SER A O 1
ATOM 821 N N . ALA A 1 108 ? 12.868 5.630 35.983 1.00 76.81 108 ALA A N 1
ATOM 822 C CA . ALA A 1 108 ? 11.493 5.833 36.438 1.00 76.81 108 ALA A CA 1
ATOM 823 C C . ALA A 1 108 ? 11.423 6.450 37.848 1.00 76.81 108 ALA A C 1
ATOM 825 O O . ALA A 1 108 ? 10.618 7.349 38.069 1.00 76.81 108 ALA A O 1
ATOM 826 N N . VAL A 1 109 ? 12.278 6.007 38.778 1.00 80.25 109 VAL A N 1
ATOM 827 C CA . VAL A 1 109 ? 12.379 6.568 40.139 1.00 80.25 109 VAL A CA 1
ATOM 828 C C . VAL A 1 109 ? 12.903 8.006 40.111 1.00 80.25 109 VAL A C 1
ATOM 830 O O . VAL A 1 109 ? 12.392 8.861 40.826 1.00 80.25 109 VAL A O 1
ATOM 833 N N . GLU A 1 110 ? 13.889 8.297 39.265 1.00 79.56 110 GLU A N 1
ATOM 834 C CA . GLU A 1 110 ? 14.457 9.640 39.107 1.00 79.56 110 GLU A CA 1
ATOM 835 C C . GLU A 1 110 ? 13.438 10.630 38.523 1.00 79.56 110 GLU A C 1
ATOM 837 O O . GLU A 1 110 ? 13.304 11.746 39.024 1.00 79.56 110 GLU A O 1
ATOM 842 N N . LEU A 1 111 ? 12.651 10.202 37.529 1.00 80.69 111 LEU A N 1
ATOM 843 C CA . LEU A 1 111 ? 11.540 10.995 37.001 1.00 80.69 111 LEU A CA 1
ATOM 844 C C . LEU A 1 111 ? 10.455 11.225 38.062 1.00 80.69 111 LEU A C 1
ATOM 846 O O . LEU A 1 111 ? 9.991 12.351 38.210 1.00 80.69 111 LEU A O 1
ATOM 850 N N . ASP A 1 112 ? 10.076 10.199 38.827 1.00 78.12 112 ASP A N 1
ATOM 851 C CA . ASP A 1 112 ? 9.069 10.328 39.889 1.00 78.12 112 ASP A CA 1
ATOM 852 C C . ASP A 1 112 ? 9.515 11.311 40.988 1.00 78.12 112 ASP A C 1
ATOM 854 O O . ASP A 1 112 ? 8.745 12.169 41.420 1.00 78.12 112 ASP A O 1
ATOM 858 N N . LEU A 1 113 ? 10.795 11.278 41.373 1.00 78.69 113 LEU A N 1
ATOM 859 C CA . LEU A 1 113 ? 11.379 12.258 42.292 1.00 78.69 113 LEU A CA 1
ATOM 860 C C . LEU A 1 113 ? 11.405 13.672 41.695 1.00 78.69 113 LEU A C 1
ATOM 862 O O . LEU A 1 113 ? 11.090 14.624 42.403 1.00 78.69 113 LEU A O 1
ATOM 866 N N . ALA A 1 114 ? 11.732 13.835 40.410 1.00 74.94 114 ALA A N 1
ATOM 867 C CA . ALA A 1 114 ? 11.738 15.146 39.754 1.00 74.94 114 ALA A CA 1
ATOM 868 C C . ALA A 1 114 ? 10.331 15.776 39.670 1.00 74.94 114 ALA A C 1
ATOM 870 O O . ALA A 1 114 ? 10.173 16.987 39.857 1.00 74.94 114 ALA A O 1
ATOM 871 N N . PHE A 1 115 ? 9.294 14.966 39.438 1.00 72.69 115 PHE A N 1
ATOM 872 C CA . PHE A 1 115 ? 7.907 15.441 39.415 1.00 72.69 115 PHE A CA 1
ATOM 873 C C . PHE A 1 115 ? 7.347 15.728 40.812 1.00 72.69 115 PHE A C 1
ATOM 875 O O . PHE A 1 115 ? 6.552 16.654 40.957 1.00 72.69 115 PHE A O 1
ATOM 882 N N . ASN A 1 116 ? 7.770 14.986 41.839 1.00 67.19 116 ASN A N 1
ATOM 883 C CA . ASN A 1 116 ? 7.278 15.175 43.206 1.00 67.19 116 ASN A CA 1
ATOM 884 C C . ASN A 1 116 ? 8.069 16.235 44.004 1.00 67.19 116 ASN A C 1
ATOM 886 O O . ASN A 1 116 ? 7.499 16.863 44.893 1.00 67.19 116 ASN A O 1
ATOM 890 N N . ASN A 1 117 ? 9.341 16.495 43.668 1.00 61.28 117 ASN A N 1
ATOM 891 C CA . ASN A 1 117 ? 10.199 17.449 44.392 1.00 61.28 117 ASN A CA 1
ATOM 892 C C . ASN A 1 117 ? 10.320 18.838 43.737 1.00 61.28 117 ASN A C 1
ATOM 894 O O . ASN A 1 117 ? 11.020 19.695 44.269 1.00 61.28 117 ASN A O 1
ATOM 898 N N . SER A 1 118 ? 9.631 19.115 42.625 1.00 53.19 118 SER A N 1
ATOM 899 C CA . SER A 1 118 ? 9.584 20.460 42.014 1.00 53.19 118 SER A CA 1
ATOM 900 C C . SER A 1 118 ? 8.554 21.402 42.662 1.00 53.19 118 SER A C 1
ATOM 902 O O . SER A 1 118 ? 8.152 22.398 42.063 1.00 53.19 118 SER A O 1
ATOM 904 N N . THR A 1 119 ? 8.158 21.137 43.913 1.00 49.31 119 THR A N 1
ATOM 905 C CA . THR A 1 119 ? 7.464 22.130 44.746 1.00 49.31 119 THR A CA 1
ATOM 906 C C . THR A 1 119 ? 8.523 23.009 45.404 1.00 49.31 119 THR A C 1
ATOM 908 O O . THR A 1 119 ? 9.118 22.638 46.413 1.00 49.31 119 THR A O 1
ATOM 911 N N . THR A 1 120 ? 8.804 24.154 44.788 1.00 45.47 120 THR A N 1
ATOM 912 C CA . THR A 1 120 ? 9.640 25.210 45.368 1.00 45.47 120 THR A CA 1
ATOM 913 C C . THR A 1 120 ? 9.100 25.628 46.742 1.00 45.47 120 THR A C 1
ATOM 915 O O . THR A 1 120 ? 7.905 25.915 46.844 1.00 45.47 120 THR A O 1
ATOM 918 N N . PRO A 1 121 ? 9.944 25.701 47.785 1.00 53.06 121 PRO A N 1
ATOM 919 C CA . PRO A 1 121 ? 9.599 26.350 49.035 1.00 53.06 121 PRO A CA 1
ATOM 920 C C . PRO A 1 121 ? 9.898 27.843 48.893 1.00 53.06 121 PRO A C 1
ATOM 922 O O . PRO A 1 121 ? 11.055 28.229 48.994 1.00 53.06 121 PRO A O 1
ATOM 925 N N . ASP A 1 122 ? 8.885 28.656 48.605 1.00 50.16 122 ASP A N 1
ATOM 926 C CA . ASP A 1 122 ? 8.777 30.020 49.137 1.00 50.16 122 ASP A CA 1
ATOM 927 C C . ASP A 1 122 ? 7.405 30.616 48.795 1.00 50.16 122 ASP A C 1
ATOM 929 O O . ASP A 1 122 ? 6.816 30.277 47.771 1.00 50.16 122 ASP A O 1
ATOM 933 N N . GLU A 1 123 ? 6.944 31.517 49.658 1.00 43.25 123 GLU A N 1
ATOM 934 C CA . GLU A 1 123 ? 5.693 32.290 49.605 1.00 43.25 123 GLU A CA 1
ATOM 935 C C . GLU A 1 123 ? 4.458 31.648 50.271 1.00 43.25 123 GLU A C 1
ATOM 937 O O . GLU A 1 123 ? 3.479 31.224 49.660 1.00 43.25 123 GLU A O 1
ATOM 942 N N . LEU A 1 124 ? 4.495 31.686 51.608 1.00 49.22 124 LEU A N 1
ATOM 943 C CA . LEU A 1 124 ? 3.353 32.132 52.422 1.00 49.22 124 LEU A CA 1
ATOM 944 C C . LEU A 1 124 ? 2.898 33.529 51.935 1.00 49.22 124 LEU A C 1
ATOM 946 O O . LEU A 1 124 ? 3.756 34.362 51.643 1.00 49.22 124 LEU A O 1
ATOM 950 N N . PRO A 1 125 ? 1.584 33.831 51.912 1.00 47.94 125 PRO A N 1
ATOM 951 C CA . PRO A 1 125 ? 0.964 34.227 53.172 1.00 47.94 125 PRO A CA 1
ATOM 952 C C . PRO A 1 125 ? -0.451 33.690 53.436 1.00 47.94 125 PRO A C 1
ATOM 954 O O . PRO A 1 125 ? -1.218 33.310 52.557 1.00 47.94 125 PRO A O 1
ATOM 957 N N . GLU A 1 126 ? -0.726 33.697 54.736 1.00 46.69 126 GLU A N 1
ATOM 958 C CA . GLU A 1 126 ? -1.978 33.615 55.484 1.00 46.69 126 GLU A CA 1
ATOM 959 C C . GLU A 1 126 ? -3.286 33.980 54.753 1.00 46.69 126 GLU A C 1
ATOM 961 O O . GLU A 1 126 ? -3.391 35.018 54.101 1.00 46.69 126 GLU A O 1
ATOM 966 N N . GLY A 1 127 ? -4.350 33.209 55.023 1.00 35.97 127 GLY A N 1
ATOM 967 C CA . GLY A 1 127 ? -5.725 33.684 54.833 1.00 35.97 127 GLY A CA 1
ATOM 968 C C . GLY A 1 127 ? -6.821 32.612 54.790 1.00 35.97 127 GLY A C 1
ATOM 969 O O . GLY A 1 127 ? -7.071 32.065 53.729 1.00 35.97 127 GLY A O 1
ATOM 970 N N . ARG A 1 128 ? -7.487 32.398 55.941 1.00 39.78 128 ARG A N 1
ATOM 971 C CA . ARG A 1 128 ? -8.937 32.122 56.166 1.00 39.78 128 ARG A CA 1
ATOM 972 C C . ARG A 1 128 ? -9.678 31.145 55.224 1.00 39.78 128 ARG A C 1
ATOM 974 O O . ARG A 1 128 ? -9.798 31.394 54.038 1.00 39.78 128 ARG A O 1
ATOM 981 N N . ALA A 1 129 ? -10.147 30.000 55.720 1.00 40.25 129 ALA A N 1
ATOM 982 C CA . ALA A 1 129 ? -11.379 29.771 56.503 1.00 40.25 129 ALA A CA 1
ATOM 983 C C . ALA A 1 129 ? -12.606 29.444 55.621 1.00 40.25 129 ALA A C 1
ATOM 985 O O . ALA A 1 129 ? -12.909 30.183 54.693 1.00 40.25 129 ALA A O 1
ATOM 986 N N . ASP A 1 130 ? -13.260 28.340 56.003 1.00 43.25 130 ASP A N 1
ATOM 987 C CA . ASP A 1 130 ? -14.640 27.914 55.729 1.00 43.25 130 ASP A CA 1
ATOM 988 C C . ASP A 1 130 ? -15.034 27.565 54.277 1.00 43.25 130 ASP A C 1
ATOM 990 O O . ASP A 1 130 ? -15.105 28.415 53.402 1.00 43.25 130 ASP A O 1
ATOM 994 N N . GLU A 1 131 ? -15.333 26.286 54.017 1.00 46.03 131 GLU A N 1
ATOM 995 C CA . GLU A 1 131 ? -16.727 25.817 53.892 1.00 46.03 131 GLU A CA 1
ATOM 996 C C . GLU A 1 131 ? -16.786 24.309 53.581 1.00 46.03 131 GLU A C 1
ATOM 998 O O . GLU A 1 131 ? -16.299 23.797 52.571 1.00 46.03 131 GLU A O 1
ATOM 1003 N N . GLU A 1 132 ? -17.395 23.606 54.528 1.00 43.66 132 GLU A N 1
ATOM 1004 C CA . GLU A 1 132 ? -17.915 22.250 54.460 1.00 43.66 132 GLU A CA 1
ATOM 1005 C C . GLU A 1 132 ? -19.319 22.315 53.841 1.00 43.66 132 GLU A C 1
ATOM 1007 O O . GLU A 1 132 ? -20.140 23.112 54.293 1.00 43.66 132 GLU A O 1
ATOM 1012 N N . GLN A 1 133 ? -19.628 21.480 52.843 1.00 43.00 133 GLN A N 1
ATOM 1013 C CA . GLN A 1 133 ? -21.016 21.077 52.606 1.00 43.00 133 GLN A CA 1
ATOM 1014 C C . GLN A 1 133 ? -21.120 19.717 51.903 1.00 43.00 133 GLN A C 1
ATOM 1016 O O . GLN A 1 133 ? -20.613 19.505 50.799 1.00 43.00 133 GLN A O 1
ATOM 1021 N N . ASP A 1 134 ? -21.775 18.813 52.630 1.00 38.09 134 ASP A N 1
ATOM 1022 C CA . ASP A 1 134 ? -22.378 17.534 52.264 1.00 38.09 134 ASP A CA 1
ATOM 1023 C C . ASP A 1 134 ? -23.022 17.471 50.867 1.00 38.09 134 ASP A C 1
ATOM 1025 O O . ASP A 1 134 ? -23.740 18.381 50.466 1.00 38.09 134 ASP A O 1
ATOM 1029 N N . ASP A 1 135 ? -22.914 16.308 50.210 1.00 40.44 135 ASP A N 1
ATOM 1030 C CA . ASP A 1 135 ? -24.132 15.561 49.866 1.00 40.44 135 ASP A CA 1
ATOM 1031 C C . ASP A 1 135 ? -23.861 14.053 49.751 1.00 40.44 135 ASP A C 1
ATOM 1033 O O . ASP A 1 135 ? -22.889 13.572 49.156 1.00 40.44 135 ASP A O 1
ATOM 1037 N N . VAL A 1 136 ? -24.758 13.309 50.384 1.00 43.50 136 VAL A N 1
ATOM 1038 C CA . VAL A 1 136 ? -24.737 11.871 50.593 1.00 43.50 136 VAL A CA 1
ATOM 1039 C C . VAL A 1 136 ? -25.573 11.204 49.505 1.00 43.50 136 VAL A C 1
ATOM 1041 O O . VAL A 1 136 ? -26.789 11.337 49.483 1.00 43.50 136 VAL A O 1
ATOM 1044 N N . GLY A 1 137 ? -24.946 10.336 48.704 1.00 35.31 137 GLY A N 1
ATOM 1045 C CA . GLY A 1 137 ? -25.639 9.151 48.188 1.00 35.31 137 GLY A CA 1
ATOM 1046 C C . GLY A 1 137 ? -25.557 8.888 46.688 1.00 35.31 137 GLY A C 1
ATOM 1047 O O . GLY A 1 137 ? -26.489 9.168 45.949 1.00 35.31 137 GLY A O 1
ATOM 1048 N N . ALA A 1 138 ? -24.533 8.144 46.265 1.00 39.84 138 ALA A N 1
ATOM 1049 C CA . ALA A 1 138 ? -24.722 7.093 45.263 1.00 39.84 138 ALA A CA 1
ATOM 1050 C C . ALA A 1 138 ? -23.607 6.046 45.370 1.00 39.84 138 ALA A C 1
ATOM 1052 O O . ALA A 1 138 ? -22.440 6.258 45.048 1.00 39.84 138 ALA A O 1
ATOM 1053 N N . ARG A 1 139 ? -24.016 4.887 45.869 1.00 43.09 139 ARG A N 1
ATOM 1054 C CA . ARG A 1 139 ? -23.267 3.639 45.962 1.00 43.09 139 ARG A CA 1
ATOM 1055 C C . ARG A 1 139 ? -22.712 3.213 44.590 1.00 43.09 139 ARG A C 1
ATOM 1057 O O . ARG A 1 139 ? -23.448 3.166 43.614 1.00 43.09 139 ARG A O 1
ATOM 1064 N N . LEU A 1 140 ? -21.461 2.738 44.617 1.00 47.19 140 LEU A N 1
ATOM 1065 C CA . LEU A 1 140 ? -20.845 1.773 43.691 1.00 47.19 140 LEU A CA 1
ATOM 1066 C C . LEU A 1 140 ? -20.414 2.288 42.308 1.00 47.19 140 LEU A C 1
ATOM 1068 O O . LEU A 1 140 ? -21.020 1.981 41.296 1.00 47.19 140 LEU A O 1
ATOM 1072 N N . THR A 1 141 ? -19.240 2.913 42.246 1.00 43.59 141 THR A N 1
ATOM 1073 C CA . THR A 1 141 ? -18.090 2.365 41.498 1.00 43.59 141 THR A CA 1
ATOM 1074 C C . THR A 1 141 ? -16.818 2.965 42.092 1.00 43.59 141 THR A C 1
ATOM 1076 O O . THR A 1 141 ? -16.783 4.138 42.449 1.00 43.59 141 THR A O 1
ATOM 1079 N N . ALA A 1 142 ? -15.782 2.150 42.279 1.00 45.31 142 ALA A N 1
ATOM 1080 C CA . ALA A 1 142 ? -14.512 2.567 42.859 1.00 45.31 142 ALA A CA 1
ATOM 1081 C C . ALA A 1 142 ? -13.897 3.724 42.049 1.00 45.31 142 ALA A C 1
ATOM 1083 O O . ALA A 1 142 ? -13.288 3.520 40.996 1.00 45.31 142 ALA A O 1
ATOM 1084 N N . GLY A 1 143 ? -14.079 4.948 42.547 1.00 49.03 143 GLY A N 1
ATOM 1085 C CA . GLY A 1 143 ? -13.546 6.167 41.965 1.00 49.03 143 GLY A CA 1
ATOM 1086 C C . GLY A 1 143 ? -12.027 6.160 42.039 1.00 49.03 143 GLY A C 1
ATOM 1087 O O . GLY A 1 143 ? -11.435 6.619 43.015 1.00 49.03 143 GLY A O 1
ATOM 1088 N N . ARG A 1 144 ? -11.374 5.654 40.990 1.00 60.97 144 ARG A N 1
ATOM 1089 C CA . ARG A 1 144 ? -9.962 5.938 40.732 1.00 60.97 144 ARG A CA 1
ATOM 1090 C C . ARG A 1 144 ? -9.852 7.450 40.575 1.00 60.97 144 ARG A C 1
ATOM 1092 O O . ARG A 1 144 ? -10.204 7.976 39.521 1.00 60.97 144 ARG A O 1
ATOM 1099 N N . LYS A 1 145 ? -9.419 8.142 41.634 1.00 65.75 145 LYS A N 1
ATOM 1100 C CA . LYS A 1 145 ? -9.124 9.578 41.623 1.00 65.75 145 LYS A CA 1
ATOM 1101 C C . LYS A 1 145 ? -8.186 9.829 40.444 1.00 65.75 145 LYS A C 1
ATOM 1103 O O . LYS A 1 145 ? -7.014 9.469 40.482 1.00 65.75 145 LYS A O 1
ATOM 1108 N N . THR A 1 146 ? -8.722 10.347 39.344 1.00 64.69 146 THR A N 1
ATOM 1109 C CA . THR A 1 146 ? -7.915 10.672 38.173 1.00 64.69 146 THR A CA 1
ATOM 1110 C C . THR A 1 146 ? -6.971 11.788 38.586 1.00 64.69 146 THR A C 1
ATOM 1112 O O . THR A 1 146 ? -7.429 12.779 39.163 1.00 64.69 146 THR A O 1
ATOM 1115 N N . SER A 1 147 ? -5.678 11.617 38.318 1.00 76.62 147 SER A N 1
ATOM 1116 C CA . SER A 1 147 ? -4.660 12.621 38.622 1.00 76.62 147 SER A CA 1
ATOM 1117 C C . SER A 1 147 ? -5.055 13.996 38.062 1.00 76.62 147 SER A C 1
ATOM 1119 O O . SER A 1 147 ? -5.787 14.091 37.070 1.00 76.62 147 SER A O 1
ATOM 1121 N N . LEU A 1 148 ? -4.585 15.073 38.698 1.00 74.19 148 LEU A N 1
ATOM 1122 C CA . LEU A 1 148 ? -4.866 16.455 38.281 1.00 74.19 148 LEU A CA 1
ATOM 1123 C C . LEU A 1 148 ? -4.622 16.708 36.774 1.00 74.19 148 LEU A C 1
ATOM 1125 O O . LEU A 1 148 ? -5.492 17.313 36.142 1.00 74.19 148 LEU A O 1
ATOM 1129 N N . PRO A 1 149 ? -3.548 16.180 36.145 1.00 79.81 149 PRO A N 1
ATOM 1130 C CA . PRO A 1 149 ? -3.345 16.319 34.701 1.00 79.81 149 PRO A CA 1
ATOM 1131 C C . PRO A 1 149 ? -4.462 15.670 33.874 1.00 79.81 149 PRO A C 1
ATOM 1133 O O . PRO A 1 149 ? -4.928 16.233 32.884 1.00 79.81 149 PRO A O 1
ATOM 1136 N N . LYS A 1 150 ? -4.951 14.502 34.308 1.00 79.81 150 LYS A N 1
ATOM 1137 C CA . LYS A 1 150 ? -6.012 13.763 33.617 1.00 79.81 150 LYS A CA 1
ATOM 1138 C C . LYS A 1 150 ? -7.360 14.483 33.703 1.00 79.81 150 LYS A C 1
ATOM 1140 O O . LYS A 1 150 ? -8.128 14.434 32.746 1.00 79.81 150 LYS A O 1
ATOM 1145 N N . LYS A 1 151 ? -7.632 15.186 34.809 1.00 83.69 151 LYS A N 1
ATOM 1146 C CA . LYS A 1 151 ? -8.826 16.039 34.936 1.00 83.69 151 LYS A CA 1
ATOM 1147 C C . LYS A 1 151 ? -8.795 17.205 33.945 1.00 83.69 151 LYS A C 1
ATOM 1149 O O . LYS A 1 151 ? -9.761 17.367 33.206 1.00 83.69 151 LYS A O 1
ATOM 1154 N N . LYS A 1 152 ? -7.674 17.936 33.857 1.00 88.38 152 LYS A N 1
ATOM 1155 C CA . LYS A 1 152 ? -7.511 19.047 32.898 1.00 88.38 152 LYS A CA 1
ATOM 1156 C C . LYS A 1 152 ? -7.674 18.598 31.446 1.00 88.38 152 LYS A C 1
ATOM 1158 O O . LYS A 1 152 ? -8.319 19.281 30.660 1.00 88.38 152 LYS A O 1
ATOM 1163 N N . LEU A 1 153 ? -7.132 17.432 31.091 1.00 86.81 153 LEU A N 1
ATOM 1164 C CA . LEU A 1 153 ? -7.254 16.899 29.732 1.00 86.81 153 LEU A CA 1
ATOM 1165 C C . LEU A 1 153 ? -8.708 16.551 29.374 1.00 86.81 153 LEU A C 1
ATOM 1167 O O . LEU A 1 153 ? -9.172 16.868 28.281 1.00 86.81 153 LEU A O 1
ATOM 1171 N N . LEU A 1 154 ? -9.451 15.941 30.302 1.00 86.56 154 LEU A N 1
ATOM 1172 C CA . LEU A 1 154 ? -10.874 15.646 30.102 1.00 86.56 154 LEU A CA 1
ATOM 1173 C C . LEU A 1 154 ? -11.723 16.918 30.010 1.00 86.56 154 LEU A C 1
ATOM 1175 O O . LEU A 1 154 ? -12.674 16.962 29.232 1.00 86.56 154 LEU A O 1
ATOM 1179 N N . GLU A 1 155 ? -11.386 17.945 30.784 1.00 87.69 155 GLU A N 1
ATOM 1180 C CA . GLU A 1 155 ? -12.039 19.251 30.716 1.00 87.69 155 GLU A CA 1
ATOM 1181 C C . GLU A 1 155 ? -11.791 19.937 29.364 1.00 87.69 155 GLU A C 1
ATOM 1183 O O . GLU A 1 155 ? -12.739 20.390 28.721 1.00 87.69 155 GLU A O 1
ATOM 1188 N N . ALA A 1 156 ? -10.546 19.923 28.877 1.00 87.50 156 ALA A N 1
ATOM 1189 C CA . ALA A 1 156 ? -10.190 20.463 27.568 1.00 87.50 156 ALA A CA 1
ATOM 1190 C C . ALA A 1 156 ? -10.943 19.754 26.429 1.00 87.50 156 ALA A C 1
ATOM 1192 O O . ALA A 1 156 ? -11.521 20.418 25.574 1.00 87.50 156 ALA A O 1
ATOM 1193 N N . LEU A 1 157 ? -11.025 18.418 26.455 1.00 85.50 157 LEU A N 1
ATOM 1194 C CA . LEU A 1 157 ? -11.777 17.647 25.456 1.00 85.50 157 LEU A CA 1
ATOM 1195 C C . LEU A 1 157 ? -13.272 17.986 25.456 1.00 85.50 157 LEU A C 1
ATOM 1197 O O . LEU A 1 157 ? -13.860 18.150 24.389 1.00 85.50 157 LEU A O 1
ATOM 1201 N N . LYS A 1 158 ? -13.887 18.132 26.636 1.00 84.06 158 LYS A N 1
ATOM 1202 C CA . LYS A 1 158 ? -15.296 18.549 26.744 1.00 84.06 158 LYS A CA 1
ATOM 1203 C C . LYS A 1 158 ? -15.521 19.956 26.194 1.00 84.06 158 LYS A C 1
ATOM 1205 O O . LYS A 1 158 ? -16.558 20.208 25.590 1.00 84.06 158 LYS A O 1
ATOM 1210 N N . ARG A 1 159 ? -14.555 20.859 26.386 1.00 83.56 159 ARG A N 1
ATOM 1211 C CA . ARG A 1 159 ? -14.615 22.231 25.871 1.00 83.56 159 ARG A CA 1
ATOM 1212 C C . ARG A 1 159 ? -14.443 22.294 24.352 1.00 83.56 159 ARG A C 1
ATOM 1214 O O . ARG A 1 159 ? -15.104 23.100 23.710 1.00 83.56 159 ARG A O 1
ATOM 1221 N N . SER A 1 160 ? -13.571 21.463 23.783 1.00 84.94 160 SER A N 1
ATOM 1222 C CA . SER A 1 160 ? -13.295 21.441 22.339 1.00 84.94 160 SER A CA 1
ATOM 1223 C C . SER A 1 160 ? -14.367 20.724 21.520 1.00 84.94 160 SER A C 1
ATOM 1225 O O . SER A 1 160 ? -14.543 21.043 20.349 1.00 84.94 160 SER A O 1
ATOM 1227 N N . PHE A 1 161 ? -15.087 19.778 22.124 1.00 80.19 161 PHE A N 1
ATOM 1228 C CA . PHE A 1 161 ? -16.121 18.994 21.454 1.00 80.19 161 PHE A CA 1
ATOM 1229 C C . PHE A 1 161 ? -17.434 19.058 22.242 1.00 80.19 161 PHE A C 1
ATOM 1231 O O . PHE A 1 161 ? -17.809 18.071 22.888 1.00 80.19 161 PHE A O 1
ATOM 1238 N N . PRO A 1 162 ? -18.159 20.194 22.215 1.00 72.81 162 PRO A N 1
ATOM 1239 C CA . PRO A 1 162 ? -19.535 20.198 22.680 1.00 72.81 162 PRO A CA 1
ATOM 1240 C C . PRO A 1 162 ? -20.297 19.193 21.814 1.00 72.81 162 PRO A C 1
ATOM 1242 O O . PRO A 1 162 ? -20.412 19.373 20.603 1.00 72.81 162 PRO A O 1
ATOM 1245 N N . ARG A 1 163 ? -20.758 18.089 22.414 1.00 66.12 163 ARG A N 1
ATOM 1246 C CA . ARG A 1 163 ? -21.655 17.142 21.743 1.00 66.12 163 ARG A CA 1
ATOM 1247 C C . ARG A 1 163 ? -22.876 17.935 21.282 1.00 66.12 163 ARG A C 1
ATOM 1249 O O . ARG A 1 163 ? -23.738 18.248 22.099 1.00 66.12 163 ARG A O 1
ATOM 1256 N N . SER A 1 164 ? -22.945 18.271 19.998 1.00 61.03 164 SER A N 1
ATOM 1257 C CA . SER A 1 164 ? -24.181 18.715 19.379 1.00 61.03 164 SER A CA 1
ATOM 1258 C C . SER A 1 164 ? -25.138 17.531 19.436 1.00 61.03 164 SER A C 1
ATOM 1260 O O . SER A 1 164 ? -24.966 16.523 18.753 1.00 61.03 164 SER A O 1
ATOM 1262 N N . HIS A 1 165 ? -26.113 17.623 20.334 1.00 54.03 165 HIS A N 1
ATOM 1263 C CA . HIS A 1 165 ? -27.268 16.743 20.355 1.00 54.03 165 HIS A CA 1
ATOM 1264 C C . HIS A 1 165 ? -28.113 17.083 19.121 1.00 54.03 165 HIS A C 1
ATOM 1266 O O . HIS A 1 165 ? -29.057 17.860 19.193 1.00 54.03 165 HIS A O 1
ATOM 1272 N N . ALA A 1 166 ? -27.694 16.593 17.955 1.00 52.59 166 ALA A N 1
ATOM 1273 C CA . ALA A 1 166 ? -28.528 16.590 16.768 1.00 52.59 166 ALA A CA 1
ATOM 1274 C C . ALA A 1 166 ? -29.524 15.441 16.942 1.00 52.59 166 ALA A C 1
ATOM 1276 O O . ALA A 1 166 ? -29.249 14.300 16.571 1.00 52.59 166 ALA A O 1
ATOM 1277 N N . GLU A 1 167 ? -30.657 15.737 17.578 1.00 52.94 167 GLU A N 1
ATOM 1278 C CA . GLU A 1 167 ? -31.868 14.954 17.360 1.00 52.94 167 GLU A CA 1
ATOM 1279 C C . GLU A 1 167 ? -32.159 15.051 15.865 1.00 52.94 167 GLU A C 1
ATOM 1281 O O . GLU A 1 167 ? -32.424 16.134 15.351 1.00 52.94 167 GLU A O 1
ATOM 1286 N N . ILE A 1 168 ? -31.997 13.943 15.150 1.00 56.78 168 ILE A N 1
ATOM 1287 C CA . ILE A 1 168 ? -32.444 13.816 13.767 1.00 56.78 168 ILE A CA 1
ATOM 1288 C C . ILE A 1 168 ? -33.926 13.446 13.877 1.00 56.78 168 ILE A C 1
ATOM 1290 O O . ILE A 1 168 ? -34.211 12.331 14.326 1.00 56.78 168 ILE A O 1
ATOM 1294 N N . PRO A 1 169 ? -34.878 14.333 13.533 1.00 47.69 169 PRO A N 1
ATOM 1295 C CA . PRO A 1 169 ? -36.277 13.949 13.479 1.00 47.69 169 PRO A CA 1
ATOM 1296 C C . PRO A 1 169 ? -36.429 12.984 12.302 1.00 47.69 169 PRO A C 1
ATOM 1298 O O . PRO A 1 169 ? -36.219 13.351 11.148 1.00 47.69 169 PRO A O 1
ATOM 1301 N N . LEU A 1 170 ? -36.725 11.722 12.605 1.00 57.72 170 LEU A N 1
ATOM 1302 C CA . LEU A 1 170 ? -37.177 10.748 11.620 1.00 57.72 170 LEU A CA 1
ATOM 1303 C C . LEU A 1 170 ? -38.653 11.019 11.337 1.00 57.72 170 LEU A C 1
ATOM 1305 O O . LEU A 1 170 ? -39.508 10.337 11.888 1.00 57.72 170 LEU A O 1
ATOM 1309 N N . ASP A 1 171 ? -38.947 12.006 10.501 1.00 60.81 171 ASP A N 1
ATOM 1310 C CA . ASP A 1 171 ? -40.256 12.098 9.863 1.00 60.81 171 ASP A CA 1
ATOM 1311 C C . ASP A 1 171 ? -40.106 12.826 8.529 1.00 60.81 171 ASP A C 1
ATOM 1313 O O . ASP A 1 171 ? -39.839 14.020 8.504 1.00 60.81 171 ASP A O 1
ATOM 1317 N N . GLU A 1 172 ? -40.149 12.053 7.444 1.00 54.28 172 GLU A N 1
ATOM 1318 C CA . GLU A 1 172 ? -40.72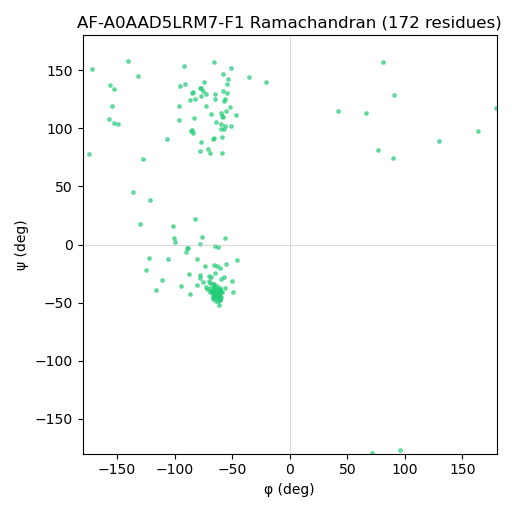0 12.423 6.143 1.00 54.28 172 GLU A CA 1
ATOM 1319 C C . GLU A 1 172 ? -40.662 11.172 5.251 1.00 54.28 172 GLU A C 1
ATOM 1321 O O . GLU A 1 172 ? -39.768 10.947 4.433 1.00 54.28 172 GLU A O 1
ATOM 1326 N N . ARG A 1 173 ? -41.616 10.277 5.519 1.00 58.12 173 ARG A N 1
ATOM 1327 C CA . ARG A 1 173 ? -42.121 9.301 4.557 1.00 58.12 173 ARG A CA 1
ATOM 1328 C C . ARG A 1 173 ? -43.376 9.928 3.964 1.00 58.12 173 ARG A C 1
ATOM 1330 O O . ARG A 1 173 ? -44.378 9.953 4.664 1.00 58.12 173 ARG A O 1
ATOM 1337 N N . GLU A 1 174 ? -43.308 10.370 2.715 1.00 54.22 174 GLU A N 1
ATOM 1338 C CA . GLU A 1 174 ? -44.388 10.284 1.717 1.00 54.22 174 GLU A CA 1
ATOM 1339 C C . GLU A 1 174 ? -43.837 10.568 0.315 1.00 54.22 174 GLU A C 1
ATOM 1341 O O . GLU A 1 174 ? -43.070 11.543 0.155 1.00 54.22 174 GLU A O 1
#

Organism: Pythium insidiosum (NCBI:txid114742)

Radius of gyration: 29.86 Å; Cα contacts (8 Å, |Δi|>4): 92; chains: 1; bounding box: 72×70×75 Å

Nearest PDB structures (foldseek):
  6u19-assembly1_B  TM=8.705E-01  e=4.685E-03  Homo sapiens

Solvent-accessible surface area (backbone atoms only — not comparable to full-atom values): 11399 Å² total; per-residue (Å²): 135,82,82,78,58,71,71,56,55,55,51,52,49,51,50,43,45,27,51,45,40,24,42,26,35,70,70,20,57,64,74,86,44,92,80,58,48,84,46,64,74,23,48,54,9,94,78,35,7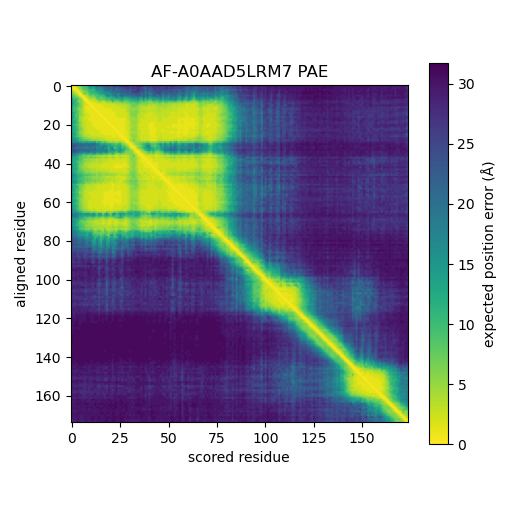6,89,58,53,75,69,55,22,50,54,50,10,50,45,38,65,73,77,42,90,65,84,74,80,62,66,64,74,83,61,72,64,75,79,64,72,80,69,58,92,81,74,66,69,70,71,61,68,70,65,62,38,74,68,50,54,49,49,54,51,52,53,50,51,48,55,71,70,64,68,68,76,90,78,81,84,80,89,80,84,85,89,87,88,81,87,85,90,84,81,88,86,71,90,75,73,80,66,53,72,70,57,48,54,52,55,51,50,49,52,70,76,52,69,80,76,83,73,79,75,81,91,77,85,87,131

Sequence (174 aa):
MAPRQPQDDDYVYAAGLVHAYFRMLSIGCGEATNGGCRNPHCRSSARFQALSPTDAALQSIYFATKAPVPLCISLHSLLEPEVPEVDEDDEPLACRLACSPRRRLHSAVELDLAFNNSTTPDELPEGRADEEQDDVGARLTAGRKTSLPKKKLLEALKRSFPRSHAEIPLDERE

Mean predicted aligned error: 21.24 Å

pLDDT: mean 70.54, std 18.42, range [35.31, 97.12]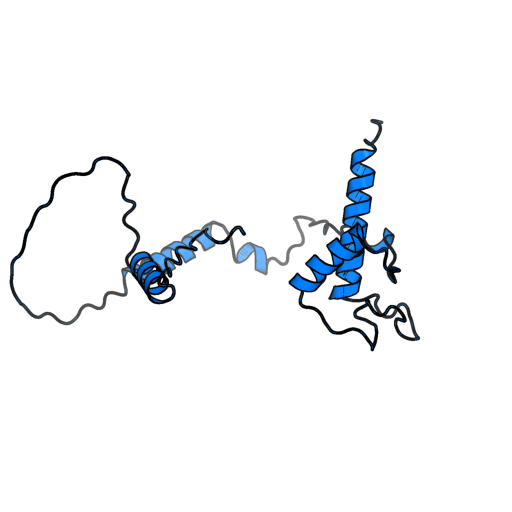

Foldseek 3Di:
DDDDDVVVVVVLVLVLQLVQQLCQQAPNAPCPPVPWDPQCRGPRHPNHDRDDSVVSSVVSNCCSPPNVRDGPHDSVVRSDPPPPPPPVPDDPPVPCVCDDVVVVVVVVVVVVCVVVVPPDDDDDDDDDDDDDDDDDDDDDDPPPPPPPVRVVVVVVVCVVDVPPPPPDPPDDDD